Protein AF-A0A7W0MYC1-F1 (afdb_monomer_lite)

Structure (mmCIF, N/CA/C/O backbone):
data_AF-A0A7W0MYC1-F1
#
_entry.id   AF-A0A7W0MYC1-F1
#
loop_
_atom_s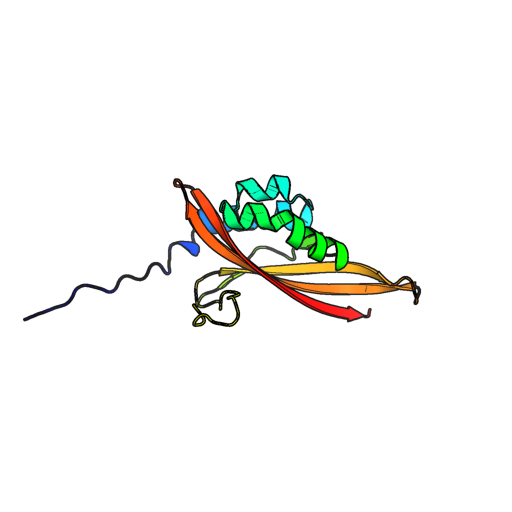ite.group_PDB
_atom_site.id
_atom_site.type_symbol
_atom_site.label_atom_id
_atom_site.label_alt_id
_atom_site.label_comp_id
_atom_site.label_asym_id
_atom_site.label_entity_id
_atom_site.label_seq_id
_atom_site.pdbx_PDB_ins_code
_atom_site.Cartn_x
_atom_site.Cartn_y
_atom_site.Cartn_z
_atom_site.occupancy
_atom_site.B_iso_or_equiv
_atom_site.auth_seq_id
_atom_site.auth_comp_id
_atom_site.auth_asym_id
_atom_site.auth_atom_id
_atom_site.pdbx_PDB_model_num
ATOM 1 N N . MET A 1 1 ? 40.136 -21.463 -21.256 1.00 31.78 1 MET A N 1
ATOM 2 C CA . MET A 1 1 ? 39.926 -20.077 -20.792 1.00 31.78 1 MET A CA 1
ATOM 3 C C . MET A 1 1 ? 38.468 -19.745 -21.027 1.00 31.78 1 MET A C 1
ATOM 5 O O . MET A 1 1 ? 38.098 -19.492 -22.162 1.00 31.78 1 MET A O 1
ATOM 9 N N . SER A 1 2 ? 37.648 -19.828 -19.985 1.00 32.56 2 SER A N 1
ATOM 10 C CA . SER A 1 2 ? 36.233 -19.463 -20.048 1.00 32.56 2 SER A CA 1
ATOM 11 C C . SER A 1 2 ? 35.947 -18.621 -18.819 1.00 32.56 2 SER A C 1
ATOM 13 O O . SER A 1 2 ? 35.925 -19.149 -17.711 1.00 32.56 2 SER A O 1
ATOM 15 N N . VAL A 1 3 ? 35.792 -17.313 -19.005 1.00 35.34 3 VAL A N 1
ATOM 16 C CA . VAL A 1 3 ? 35.201 -16.448 -17.985 1.00 35.34 3 VAL A CA 1
ATOM 17 C C . VAL A 1 3 ? 33.771 -16.216 -18.446 1.00 35.34 3 VAL A C 1
ATOM 19 O O . VAL A 1 3 ? 33.524 -15.472 -19.391 1.00 35.34 3 VAL A O 1
ATOM 22 N N . LEU A 1 4 ? 32.845 -16.954 -17.833 1.00 39.84 4 LEU A N 1
ATOM 23 C CA . LEU A 1 4 ? 31.415 -16.692 -17.919 1.00 39.84 4 LEU A CA 1
ATOM 24 C C . LEU A 1 4 ? 31.171 -15.322 -17.281 1.00 39.84 4 LEU A C 1
ATOM 26 O O . LEU A 1 4 ? 31.237 -15.174 -16.064 1.00 39.84 4 LEU A O 1
ATOM 30 N N . GLY A 1 5 ? 30.945 -14.316 -18.122 1.00 35.53 5 GLY A N 1
ATOM 31 C CA . GLY A 1 5 ? 30.417 -13.026 -17.708 1.00 35.53 5 GLY A CA 1
ATOM 32 C C . GLY A 1 5 ? 28.920 -13.158 -17.469 1.00 35.53 5 GLY A C 1
ATOM 33 O O . GLY A 1 5 ? 28.143 -13.140 -18.417 1.00 35.53 5 GLY A O 1
ATOM 34 N N . ALA A 1 6 ? 28.530 -13.324 -16.211 1.00 41.38 6 ALA A N 1
ATOM 35 C CA . ALA A 1 6 ? 27.155 -13.160 -15.758 1.00 41.38 6 ALA A CA 1
ATOM 36 C C . ALA A 1 6 ? 27.172 -12.919 -14.247 1.00 41.38 6 ALA A C 1
ATOM 38 O O . ALA A 1 6 ? 27.093 -13.872 -13.486 1.00 41.38 6 ALA A O 1
ATOM 39 N N . CYS A 1 7 ? 27.335 -11.659 -13.836 1.00 46.88 7 CYS A N 1
ATOM 40 C CA . CYS A 1 7 ? 27.036 -11.158 -12.491 1.00 46.88 7 CYS A CA 1
ATOM 41 C C . CYS A 1 7 ? 26.991 -9.624 -12.555 1.00 46.88 7 CYS A C 1
ATOM 43 O O . CYS A 1 7 ? 28.031 -8.974 -12.627 1.00 46.88 7 CYS A O 1
ATOM 45 N N . GLY A 1 8 ? 25.790 -9.059 -12.540 1.00 32.03 8 GLY A N 1
ATOM 46 C CA . GLY A 1 8 ? 25.533 -7.634 -12.351 1.00 32.03 8 GLY A CA 1
ATOM 47 C C . GLY A 1 8 ? 24.093 -7.522 -11.885 1.00 32.03 8 GLY A C 1
ATOM 48 O O . GLY A 1 8 ? 23.199 -7.477 -12.718 1.00 32.03 8 GLY A O 1
ATOM 49 N N . GLY A 1 9 ? 23.889 -7.681 -10.577 1.00 38.09 9 GLY A N 1
ATOM 50 C CA . GLY A 1 9 ? 22.572 -7.705 -9.952 1.00 38.09 9 GLY A CA 1
ATOM 51 C C . GLY A 1 9 ? 21.915 -6.332 -9.991 1.00 38.09 9 GLY A C 1
ATOM 52 O O . GLY A 1 9 ? 22.563 -5.324 -9.720 1.00 38.09 9 GLY A O 1
ATOM 53 N N . ASP A 1 10 ? 20.625 -6.335 -10.311 1.00 46.38 10 ASP A N 1
ATOM 54 C CA . ASP A 1 10 ? 19.693 -5.203 -10.344 1.00 46.38 10 ASP A CA 1
ATOM 55 C C . ASP A 1 10 ? 19.371 -4.638 -8.941 1.00 46.38 10 ASP A C 1
ATOM 57 O O . ASP A 1 10 ? 18.281 -4.112 -8.714 1.00 46.38 10 ASP A O 1
ATOM 61 N N . ASP A 1 11 ? 20.300 -4.742 -7.986 1.00 48.31 11 ASP A N 1
ATOM 62 C CA . ASP A 1 11 ? 20.070 -4.347 -6.592 1.00 48.31 11 ASP A CA 1
ATOM 63 C C . ASP A 1 11 ? 19.877 -2.819 -6.465 1.00 48.31 11 ASP A C 1
ATOM 65 O O . ASP A 1 11 ? 19.275 -2.361 -5.505 1.00 48.31 11 ASP A O 1
ATOM 69 N N . ASP A 1 12 ? 20.307 -2.010 -7.444 1.00 52.62 12 ASP A N 1
ATOM 70 C CA . ASP A 1 12 ? 20.211 -0.539 -7.397 1.00 52.62 12 ASP A CA 1
ATOM 71 C C . ASP A 1 12 ? 18.917 0.049 -7.998 1.00 52.62 12 ASP A C 1
ATOM 73 O O . ASP A 1 12 ? 18.598 1.218 -7.758 1.00 52.62 12 ASP A O 1
ATOM 77 N N . GLU A 1 13 ? 18.136 -0.708 -8.778 1.00 58.59 13 GLU A N 1
ATOM 78 C CA . GLU A 1 13 ? 17.014 -0.124 -9.532 1.00 58.59 13 GLU A CA 1
ATOM 79 C C . GLU A 1 13 ? 15.843 0.306 -8.62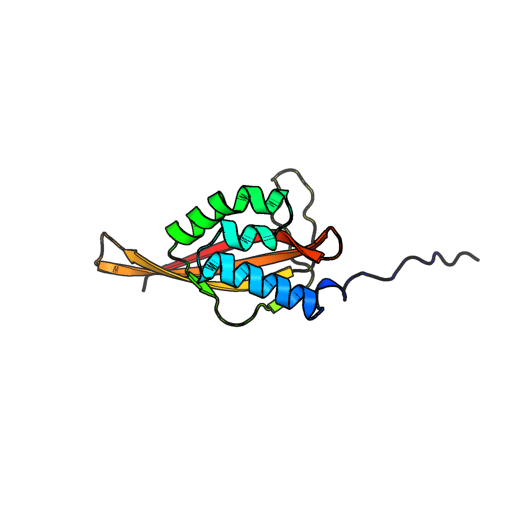5 1.00 58.59 13 GLU A C 1
ATOM 81 O O . GLU A 1 13 ? 15.220 1.355 -8.845 1.00 58.59 13 GLU A O 1
ATOM 86 N N . LEU A 1 14 ? 15.556 -0.466 -7.570 1.00 60.84 14 LEU A N 1
ATOM 87 C CA . LEU A 1 14 ? 14.439 -0.198 -6.657 1.00 60.84 14 LEU A CA 1
ATOM 88 C C . LEU A 1 14 ? 14.760 0.886 -5.611 1.00 60.84 14 LEU A C 1
ATOM 90 O O . LEU A 1 14 ? 13.840 1.499 -5.068 1.00 60.84 14 LEU A O 1
ATOM 94 N N . PHE A 1 15 ? 16.045 1.166 -5.360 1.00 71.00 15 PHE A N 1
ATOM 95 C CA . PHE A 1 15 ? 16.501 2.237 -4.459 1.00 71.00 15 PHE A CA 1
ATOM 96 C C . PHE A 1 15 ? 16.599 3.607 -5.142 1.00 71.00 15 PHE A C 1
ATOM 98 O O . PHE A 1 15 ? 17.043 4.581 -4.530 1.00 71.00 15 PHE A O 1
ATOM 105 N N . THR A 1 16 ? 16.155 3.718 -6.396 1.00 85.31 16 THR A N 1
ATOM 106 C CA . THR A 1 16 ? 16.098 5.009 -7.084 1.00 85.31 16 THR A CA 1
ATOM 107 C C . THR A 1 16 ? 15.055 5.945 -6.448 1.00 85.31 16 THR A C 1
ATOM 109 O O . THR A 1 16 ? 14.003 5.491 -5.964 1.00 85.31 16 THR A O 1
ATOM 112 N N . PRO A 1 17 ? 15.290 7.273 -6.459 1.00 88.88 17 PRO A N 1
ATOM 113 C CA . PRO A 1 17 ? 14.302 8.248 -6.002 1.00 88.88 17 PRO A CA 1
ATOM 114 C C . PRO A 1 17 ? 12.960 8.114 -6.728 1.00 88.88 17 PRO A C 1
ATOM 116 O O . PRO A 1 17 ? 11.905 8.277 -6.121 1.00 88.88 17 PRO A O 1
ATOM 119 N N . GLU A 1 18 ? 12.970 7.778 -8.018 1.00 89.75 18 GLU A N 1
ATOM 120 C CA . GLU A 1 18 ? 11.764 7.609 -8.825 1.00 89.75 18 GLU A CA 1
ATOM 121 C C . GLU A 1 18 ? 10.920 6.415 -8.367 1.00 89.75 18 GLU A C 1
ATOM 123 O O . GLU A 1 18 ? 9.695 6.538 -8.285 1.00 89.75 18 GLU A O 1
ATOM 128 N N . ALA A 1 19 ? 11.551 5.280 -8.046 1.00 90.12 19 ALA A N 1
ATOM 129 C CA . ALA A 1 19 ? 10.853 4.108 -7.517 1.00 90.12 19 ALA A CA 1
A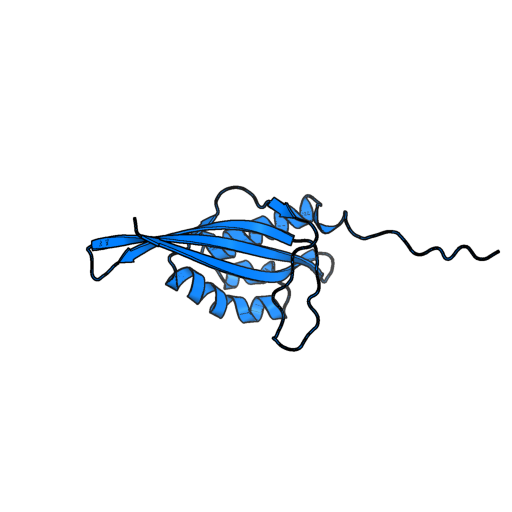TOM 130 C C . ALA A 1 19 ? 10.235 4.411 -6.144 1.00 90.12 19 ALA A C 1
ATOM 132 O O . ALA A 1 19 ? 9.054 4.135 -5.916 1.00 90.12 19 ALA A O 1
ATOM 133 N N . THR A 1 20 ? 11.001 5.062 -5.263 1.00 91.19 20 THR A N 1
ATOM 134 C CA . THR A 1 20 ? 10.533 5.453 -3.924 1.00 91.19 20 THR A CA 1
ATOM 135 C C . THR A 1 20 ? 9.368 6.440 -4.000 1.00 91.19 20 THR A C 1
ATOM 137 O O . THR A 1 20 ? 8.344 6.239 -3.350 1.00 91.19 20 THR A O 1
ATOM 140 N N . ASN A 1 21 ? 9.452 7.446 -4.874 1.00 92.62 21 ASN A N 1
ATOM 141 C CA . ASN A 1 21 ? 8.373 8.413 -5.087 1.00 92.62 21 ASN A CA 1
ATOM 142 C C . ASN A 1 21 ? 7.095 7.753 -5.627 1.00 92.62 21 ASN A C 1
ATOM 144 O O . ASN A 1 21 ? 5.991 8.121 -5.222 1.00 92.62 21 ASN A O 1
ATOM 148 N N . ALA A 1 22 ? 7.220 6.777 -6.533 1.00 93.94 22 ALA A N 1
ATOM 149 C CA . ALA A 1 22 ? 6.072 6.030 -7.046 1.00 93.94 22 ALA A CA 1
ATOM 150 C C . ALA A 1 22 ? 5.397 5.198 -5.942 1.00 93.94 22 ALA A C 1
ATOM 152 O O . ALA A 1 22 ? 4.166 5.173 -5.857 1.00 93.94 22 ALA A O 1
ATOM 153 N N . ALA A 1 23 ? 6.192 4.563 -5.077 1.00 95.44 23 ALA A N 1
ATOM 154 C CA . ALA A 1 23 ? 5.694 3.817 -3.928 1.00 95.44 23 ALA A CA 1
ATOM 155 C C . ALA A 1 23 ? 5.002 4.719 -2.901 1.00 95.44 23 ALA A C 1
ATOM 157 O O . ALA A 1 23 ? 3.869 4.438 -2.509 1.00 95.44 23 ALA A O 1
ATOM 158 N N . ASP A 1 24 ? 5.626 5.834 -2.527 1.00 95.56 24 ASP A N 1
ATOM 159 C CA . ASP A 1 24 ? 5.064 6.784 -1.566 1.00 95.56 24 ASP A CA 1
ATOM 160 C C . ASP A 1 24 ? 3.751 7.384 -2.080 1.00 95.56 24 ASP A C 1
ATOM 162 O O . ASP A 1 24 ? 2.775 7.484 -1.332 1.00 95.56 24 ASP A O 1
ATOM 166 N N . ALA A 1 25 ? 3.685 7.722 -3.373 1.00 95.94 25 ALA A N 1
ATOM 167 C CA . ALA A 1 25 ? 2.463 8.211 -4.001 1.00 95.94 25 ALA A CA 1
ATOM 168 C C . ALA A 1 25 ? 1.350 7.152 -3.990 1.00 95.94 25 ALA A C 1
ATOM 170 O O . ALA A 1 25 ? 0.211 7.464 -3.637 1.00 95.94 25 ALA A O 1
ATOM 171 N N . PHE A 1 26 ? 1.675 5.895 -4.313 1.00 97.12 26 PHE A N 1
ATOM 172 C CA . PHE A 1 26 ? 0.728 4.787 -4.207 1.00 97.12 26 PHE A CA 1
ATOM 173 C C . PHE A 1 26 ? 0.203 4.627 -2.779 1.00 97.12 26 PHE A C 1
ATOM 175 O O . PHE A 1 26 ? -1.009 4.628 -2.578 1.00 97.12 26 PHE A O 1
ATOM 182 N N . VAL A 1 27 ? 1.091 4.510 -1.788 1.00 96.94 27 VAL A N 1
ATOM 183 C CA . VAL A 1 27 ? 0.713 4.248 -0.391 1.00 96.94 27 VAL A CA 1
ATOM 184 C C . VAL A 1 27 ? -0.096 5.402 0.185 1.00 96.94 27 VAL A C 1
ATOM 186 O O . VAL A 1 27 ? -1.104 5.168 0.851 1.00 96.94 27 VAL A O 1
ATOM 189 N N . ARG A 1 28 ? 0.280 6.650 -0.110 1.00 95.88 28 ARG A N 1
ATOM 190 C CA . ARG A 1 28 ? -0.484 7.824 0.316 1.00 95.88 28 ARG A CA 1
ATOM 191 C C . ARG A 1 28 ? -1.899 7.814 -0.261 1.00 95.88 28 ARG A C 1
ATOM 193 O O . ARG A 1 28 ? -2.854 7.950 0.503 1.00 95.88 28 ARG A O 1
ATOM 200 N N . THR A 1 29 ? -2.052 7.605 -1.568 1.00 96.75 29 THR A N 1
ATOM 201 C CA . THR A 1 29 ? -3.379 7.574 -2.200 1.00 96.75 29 THR A CA 1
ATOM 202 C C . THR A 1 29 ? -4.204 6.365 -1.751 1.00 96.75 29 THR A C 1
ATOM 204 O O . THR A 1 29 ? -5.399 6.483 -1.484 1.00 96.75 29 THR A O 1
ATOM 207 N N . PHE A 1 30 ? -3.577 5.198 -1.607 1.00 96.94 30 PHE A N 1
ATOM 208 C CA . PHE A 1 30 ? -4.269 3.966 -1.241 1.00 96.94 30 PHE A CA 1
ATOM 209 C C . PHE A 1 30 ? -4.699 3.932 0.230 1.00 96.94 30 PHE A C 1
ATOM 211 O O . PHE A 1 30 ? -5.813 3.513 0.532 1.00 96.94 30 PHE A O 1
ATOM 218 N N . VAL A 1 31 ? -3.824 4.369 1.141 1.00 95.06 31 VAL A N 1
ATOM 219 C CA . VAL A 1 31 ? -4.027 4.249 2.591 1.00 95.06 31 VAL A CA 1
ATOM 220 C C . VAL A 1 31 ? -4.549 5.546 3.201 1.00 95.06 31 VAL A C 1
ATOM 222 O O . VAL A 1 31 ? -5.571 5.529 3.880 1.00 95.06 31 VAL A O 1
ATOM 225 N N . ALA A 1 32 ? -3.851 6.665 2.989 1.00 91.06 32 ALA A N 1
ATOM 226 C CA . ALA A 1 32 ? -4.164 7.916 3.681 1.00 91.06 32 ALA A CA 1
ATOM 227 C C . ALA A 1 32 ? -5.380 8.627 3.080 1.00 91.06 32 ALA A C 1
ATOM 229 O O . ALA A 1 32 ? -6.251 9.100 3.807 1.00 91.06 32 ALA A O 1
ATOM 230 N N . GLU A 1 33 ? -5.464 8.665 1.751 1.00 95.12 33 GLU A N 1
ATOM 231 C CA . GLU A 1 33 ? -6.626 9.213 1.039 1.00 95.12 33 GLU A CA 1
ATOM 232 C C . GLU A 1 33 ? -7.774 8.196 0.946 1.00 95.12 33 GLU A C 1
ATOM 234 O O . GLU A 1 33 ? -8.915 8.577 0.694 1.00 95.12 33 GLU A O 1
ATOM 239 N N . GLY A 1 34 ? -7.488 6.907 1.166 1.00 93.81 34 GLY A N 1
ATOM 240 C CA . GLY A 1 34 ? -8.476 5.833 1.098 1.00 93.81 34 GLY A CA 1
ATOM 241 C C . GLY A 1 34 ? -9.063 5.640 -0.305 1.00 93.81 34 GLY A C 1
ATOM 242 O O . GLY A 1 34 ? -10.260 5.383 -0.453 1.00 93.81 34 GLY A O 1
ATOM 243 N N . SER A 1 35 ? -8.245 5.819 -1.347 1.00 95.69 35 SER A N 1
ATOM 244 C CA . SER A 1 35 ? -8.680 5.775 -2.744 1.00 95.69 35 SER A CA 1
ATOM 245 C C . SER A 1 35 ? -8.040 4.611 -3.498 1.00 95.69 35 SER A C 1
ATOM 247 O O . SER A 1 35 ? -6.958 4.725 -4.076 1.00 95.69 35 SER A O 1
ATOM 249 N N . ALA A 1 36 ? -8.741 3.474 -3.538 1.00 95.38 36 ALA A N 1
ATOM 250 C CA . ALA A 1 36 ? -8.334 2.318 -4.343 1.00 95.38 36 ALA A CA 1
ATOM 251 C C . ALA A 1 36 ? -8.299 2.636 -5.849 1.00 95.38 36 ALA A C 1
ATOM 253 O O . ALA A 1 36 ? -7.380 2.216 -6.549 1.00 95.38 36 ALA A O 1
ATOM 254 N N . GLU A 1 37 ? -9.272 3.410 -6.335 1.00 95.75 37 GLU A N 1
ATOM 255 C CA . GLU A 1 37 ? -9.347 3.837 -7.735 1.00 95.75 37 GLU A CA 1
ATOM 256 C C . GLU A 1 37 ? -8.189 4.776 -8.096 1.00 95.75 37 GLU A C 1
ATOM 258 O O . GLU A 1 37 ? -7.485 4.546 -9.079 1.00 95.75 37 GLU A O 1
ATOM 263 N N . GLY A 1 38 ? -7.926 5.787 -7.260 1.00 95.94 38 GLY A N 1
ATOM 264 C CA . GLY A 1 38 ? -6.809 6.708 -7.466 1.00 95.94 38 GLY A CA 1
ATOM 265 C C . GLY A 1 38 ? -5.454 6.003 -7.407 1.00 95.94 38 GLY A C 1
ATOM 266 O O . GLY A 1 38 ? -4.549 6.335 -8.174 1.00 95.94 38 GLY A O 1
ATOM 267 N N . ALA A 1 39 ? -5.319 4.995 -6.543 1.00 96.94 39 ALA A N 1
ATOM 268 C CA . ALA A 1 39 ? -4.099 4.212 -6.397 1.00 96.94 39 ALA A CA 1
ATOM 269 C C . ALA A 1 39 ? -3.824 3.288 -7.597 1.00 96.94 39 ALA A C 1
ATOM 271 O O . ALA A 1 39 ? -2.663 2.981 -7.877 1.00 96.94 39 ALA A O 1
ATOM 272 N N . ALA A 1 40 ? -4.856 2.887 -8.353 1.00 95.81 40 ALA A N 1
ATOM 273 C CA . ALA A 1 40 ? -4.723 1.957 -9.476 1.00 95.81 40 ALA A CA 1
ATOM 274 C C . ALA A 1 40 ? -3.761 2.457 -10.565 1.00 95.81 40 ALA A C 1
ATOM 276 O O . ALA A 1 40 ? -3.083 1.653 -11.201 1.00 95.81 40 ALA A O 1
ATOM 277 N N . ARG A 1 41 ? -3.617 3.778 -10.740 1.00 95.12 41 ARG A N 1
ATOM 278 C CA . ARG A 1 41 ? -2.665 4.356 -11.706 1.00 95.12 41 ARG A CA 1
ATOM 279 C C . ARG A 1 41 ? -1.199 4.090 -11.362 1.00 95.12 41 ARG A C 1
ATOM 281 O O . ARG A 1 41 ? -0.352 4.228 -12.239 1.00 95.12 41 ARG A O 1
ATOM 288 N N . TYR A 1 42 ? -0.884 3.744 -10.118 1.00 95.75 42 TYR A N 1
ATOM 289 C CA . TYR A 1 42 ? 0.472 3.411 -9.675 1.00 95.75 42 TYR A CA 1
ATOM 290 C C . TYR A 1 42 ? 0.708 1.904 -9.593 1.00 95.75 42 TYR A C 1
ATOM 292 O O . TYR A 1 42 ? 1.830 1.475 -9.355 1.00 95.75 42 TYR A O 1
ATOM 300 N N . ALA A 1 43 ? -0.330 1.097 -9.792 1.00 94.81 43 ALA A N 1
ATOM 301 C CA . ALA A 1 43 ? -0.254 -0.348 -9.710 1.00 94.81 43 ALA A CA 1
ATOM 302 C C . ALA A 1 43 ? -0.146 -0.971 -11.106 1.00 94.81 43 ALA A C 1
ATOM 304 O O . ALA A 1 43 ? -0.668 -0.435 -12.087 1.00 94.81 43 ALA A O 1
ATOM 305 N N . ALA A 1 44 ? 0.516 -2.122 -11.181 1.00 94.19 44 ALA A N 1
ATOM 306 C CA . ALA A 1 44 ? 0.425 -3.006 -12.330 1.00 94.19 44 ALA A CA 1
ATOM 307 C C . ALA A 1 44 ? -1.028 -3.466 -12.504 1.00 94.19 44 ALA A C 1
ATOM 309 O O . ALA A 1 44 ? -1.800 -3.518 -11.537 1.00 94.19 44 ALA A O 1
ATOM 310 N N . ARG A 1 45 ? -1.412 -3.822 -13.733 1.00 90.19 45 ARG A N 1
ATOM 311 C CA . ARG A 1 45 ? -2.817 -4.102 -14.080 1.00 90.19 45 ARG A CA 1
ATOM 312 C C . ARG A 1 45 ? -3.488 -5.119 -13.151 1.00 90.19 45 ARG A C 1
ATOM 314 O O . ARG A 1 45 ? -4.633 -4.909 -12.751 1.00 90.19 45 ARG A O 1
ATOM 321 N N . ASP A 1 46 ? -2.793 -6.200 -12.812 1.00 88.44 46 ASP A N 1
ATOM 322 C CA . ASP A 1 46 ? -3.352 -7.279 -11.991 1.00 88.44 46 ASP A CA 1
ATOM 323 C C . ASP A 1 46 ? -3.486 -6.877 -10.519 1.00 88.44 46 ASP A C 1
ATOM 325 O O . ASP A 1 46 ? -4.519 -7.138 -9.899 1.00 88.44 46 ASP A O 1
ATOM 329 N N . VAL A 1 47 ? -2.509 -6.138 -9.988 1.00 91.81 47 VAL A N 1
ATOM 330 C CA . VAL A 1 47 ? -2.585 -5.550 -8.644 1.00 91.81 47 VAL A CA 1
ATOM 331 C C . VAL A 1 47 ? -3.752 -4.570 -8.564 1.00 91.81 47 VAL A C 1
ATOM 333 O O . VAL A 1 47 ? -4.569 -4.672 -7.648 1.00 91.81 47 VAL A O 1
ATOM 336 N N . GLY A 1 48 ? -3.886 -3.687 -9.561 1.00 92.31 48 GLY A N 1
ATOM 337 C CA . GLY A 1 48 ? -4.947 -2.682 -9.656 1.00 92.31 48 GLY A CA 1
ATOM 338 C C . GLY A 1 48 ? -6.354 -3.269 -9.516 1.00 92.31 48 GLY A C 1
ATOM 339 O O . GLY A 1 48 ? -7.188 -2.708 -8.808 1.00 92.31 48 GLY A O 1
ATOM 340 N N . ARG A 1 49 ? -6.605 -4.446 -10.107 1.00 92.19 49 ARG A N 1
ATOM 341 C CA . ARG A 1 49 ? -7.898 -5.153 -10.005 1.00 92.19 49 ARG A CA 1
ATOM 342 C C . ARG A 1 49 ? -8.225 -5.631 -8.591 1.00 92.19 49 ARG A C 1
ATOM 344 O O . ARG A 1 49 ? -9.396 -5.776 -8.257 1.00 92.19 49 ARG A O 1
ATOM 351 N N . SER A 1 50 ? -7.211 -5.883 -7.767 1.00 90.06 50 SER A N 1
ATOM 352 C CA . SER A 1 50 ? -7.381 -6.388 -6.400 1.00 90.06 50 SER A CA 1
ATOM 353 C C . SER A 1 50 ? -7.488 -5.284 -5.339 1.00 90.06 50 SER A C 1
ATOM 355 O O . SER A 1 50 ? -7.890 -5.562 -4.207 1.00 90.06 50 SER A O 1
ATOM 357 N N . LEU A 1 51 ? -7.177 -4.027 -5.686 1.00 93.88 51 LEU A N 1
ATOM 358 C CA . LEU A 1 51 ? -7.060 -2.929 -4.718 1.00 93.88 51 LEU A CA 1
ATOM 359 C C . LEU A 1 51 ? -8.342 -2.679 -3.924 1.00 93.88 51 LEU A C 1
ATOM 361 O O . LEU A 1 51 ? -8.264 -2.410 -2.730 1.00 93.88 51 LEU A O 1
ATOM 365 N N . ALA A 1 52 ? -9.518 -2.813 -4.541 1.00 93.75 52 ALA A N 1
ATOM 366 C CA . ALA A 1 52 ? -10.790 -2.618 -3.845 1.00 93.75 52 ALA A CA 1
ATOM 367 C C . ALA A 1 52 ? -10.987 -3.618 -2.689 1.00 93.75 52 ALA A C 1
ATOM 369 O O . ALA A 1 52 ? -11.445 -3.239 -1.610 1.00 93.75 52 ALA A O 1
ATOM 370 N N . VAL A 1 53 ? -10.590 -4.881 -2.889 1.00 91.56 53 VAL A N 1
ATOM 371 C CA . VAL A 1 53 ? -10.673 -5.932 -1.862 1.00 91.56 53 VAL A CA 1
ATOM 372 C C . VAL A 1 53 ? -9.702 -5.634 -0.723 1.00 91.56 53 VAL A C 1
ATOM 374 O O . VAL A 1 53 ? -10.081 -5.667 0.446 1.00 91.56 53 VAL A O 1
ATOM 377 N N . TRP A 1 54 ? -8.463 -5.272 -1.053 1.00 91.25 54 TRP A N 1
ATOM 378 C CA . TRP A 1 54 ? -7.457 -4.923 -0.053 1.00 91.25 54 TRP A CA 1
ATOM 379 C C . TRP A 1 54 ? -7.807 -3.665 0.740 1.00 91.25 54 TRP A C 1
ATOM 381 O O . TRP A 1 54 ? -7.619 -3.620 1.955 1.00 91.25 54 TRP A O 1
ATOM 391 N N . HIS A 1 55 ? -8.394 -2.671 0.078 1.00 94.12 55 HIS A N 1
ATOM 392 C CA . HIS A 1 55 ? -8.857 -1.451 0.724 1.00 94.12 55 HIS A CA 1
ATOM 393 C C . HIS A 1 55 ? -9.956 -1.732 1.759 1.00 94.12 55 HIS A C 1
ATOM 395 O O . HIS A 1 55 ? -9.975 -1.120 2.827 1.00 94.12 55 HIS A O 1
ATOM 401 N N . ALA A 1 56 ? -10.826 -2.718 1.510 1.00 93.00 56 ALA A N 1
ATOM 402 C CA . ALA A 1 56 ? -11.823 -3.142 2.490 1.00 93.00 56 ALA A CA 1
ATOM 403 C C . ALA A 1 56 ? -11.186 -3.686 3.785 1.00 93.00 56 ALA A C 1
ATOM 405 O O . ALA A 1 56 ? -11.723 -3.441 4.868 1.00 93.00 56 ALA A O 1
ATOM 406 N N . TYR A 1 57 ? -10.028 -4.359 3.710 1.00 91.44 57 TYR A N 1
ATOM 407 C CA . TYR A 1 57 ? -9.281 -4.777 4.903 1.00 91.44 57 TYR A CA 1
ATOM 408 C C . TYR A 1 57 ? -8.717 -3.578 5.675 1.00 91.44 57 TYR A C 1
ATOM 410 O O . TYR A 1 57 ? -8.881 -3.521 6.893 1.00 91.44 57 TYR A O 1
ATOM 418 N N . LEU A 1 58 ? -8.154 -2.578 4.986 1.00 92.62 58 LEU A N 1
ATOM 419 C CA . LEU A 1 58 ? -7.676 -1.346 5.630 1.00 92.62 58 LEU A CA 1
ATOM 420 C C . LEU A 1 58 ? -8.811 -0.608 6.356 1.00 92.62 58 LEU A C 1
ATOM 422 O O . LEU A 1 58 ? -8.661 -0.239 7.522 1.00 92.62 58 LEU A O 1
ATOM 426 N N . ILE A 1 59 ? -9.979 -0.471 5.714 1.00 92.38 59 ILE A N 1
ATOM 427 C CA . ILE A 1 59 ? -11.179 0.119 6.330 1.00 92.38 59 ILE A CA 1
ATOM 428 C C . ILE A 1 59 ? -11.621 -0.697 7.548 1.00 92.38 59 ILE A C 1
ATOM 430 O O . ILE A 1 59 ? -11.891 -0.125 8.610 1.00 92.38 59 ILE A O 1
ATOM 434 N N . ARG A 1 60 ? -11.702 -2.029 7.413 1.00 90.62 60 ARG A N 1
ATOM 435 C CA . ARG A 1 60 ? -12.096 -2.936 8.500 1.00 90.62 60 ARG A CA 1
ATOM 436 C C . ARG A 1 60 ? -11.206 -2.736 9.724 1.00 90.62 60 ARG A C 1
ATOM 438 O O . ARG A 1 60 ? -11.741 -2.685 10.837 1.00 90.62 60 ARG A O 1
ATOM 445 N N . ASP A 1 61 ? -9.906 -2.582 9.504 1.00 89.94 61 ASP A N 1
ATOM 446 C CA . ASP A 1 61 ? -8.881 -2.486 10.543 1.00 89.94 61 ASP A CA 1
ATOM 447 C C . ASP A 1 61 ? -8.633 -1.033 11.002 1.00 89.94 61 ASP A C 1
ATOM 449 O O . ASP A 1 61 ? -7.814 -0.783 11.888 1.00 89.94 61 ASP A O 1
ATOM 453 N N . GLY A 1 62 ? -9.380 -0.071 10.443 1.00 91.19 62 GLY A N 1
ATOM 454 C CA . GLY A 1 62 ? -9.322 1.351 10.788 1.00 91.19 62 GLY A CA 1
ATOM 455 C C . GLY A 1 62 ? -8.042 2.053 10.334 1.00 91.19 62 GLY A C 1
ATOM 456 O O . GLY A 1 62 ? -7.748 3.138 10.831 1.00 91.19 62 GLY A O 1
ATOM 457 N N . VAL A 1 63 ? -7.272 1.443 9.431 1.00 94.25 63 VAL A N 1
ATOM 458 C CA . VAL A 1 63 ? -5.964 1.930 8.981 1.00 94.25 63 VAL A CA 1
ATOM 459 C C . VAL A 1 63 ? -6.133 3.075 7.993 1.00 94.25 63 VAL A C 1
ATOM 461 O O . VAL A 1 63 ? -6.722 2.897 6.931 1.00 94.25 63 VAL A O 1
ATOM 464 N N . ARG A 1 64 ? -5.611 4.250 8.359 1.00 91.88 64 ARG A N 1
ATOM 465 C CA . ARG A 1 64 ? -5.657 5.479 7.540 1.00 91.88 64 ARG A CA 1
ATOM 466 C C . ARG A 1 64 ? -4.386 6.319 7.630 1.00 91.88 64 ARG A C 1
ATOM 468 O O . ARG A 1 64 ? -4.291 7.360 6.993 1.00 91.88 64 ARG A O 1
ATOM 475 N N . THR A 1 65 ? -3.418 5.897 8.435 1.00 94.38 65 THR A N 1
ATOM 476 C CA . THR A 1 65 ? -2.202 6.668 8.685 1.00 94.38 65 THR A CA 1
ATOM 477 C C . THR A 1 65 ? -0.992 5.877 8.225 1.00 94.38 65 THR A C 1
ATOM 479 O O . THR A 1 65 ? -0.885 4.682 8.499 1.00 94.38 65 THR A O 1
ATOM 482 N N . VAL A 1 66 ? -0.073 6.567 7.557 1.00 95.12 66 VAL A N 1
ATOM 483 C CA . VAL A 1 66 ? 1.255 6.072 7.182 1.00 95.12 66 VAL A CA 1
ATOM 484 C C . VAL A 1 66 ? 2.259 6.784 8.087 1.00 95.12 66 VAL A C 1
ATOM 486 O O . VAL A 1 66 ? 2.275 8.013 8.141 1.00 95.12 66 VAL A O 1
ATOM 489 N N . GLU A 1 67 ? 3.055 6.036 8.843 1.00 92.12 67 GLU A N 1
ATOM 490 C CA . GLU A 1 67 ? 4.064 6.596 9.742 1.00 92.12 67 GLU A CA 1
ATOM 491 C C . GLU A 1 67 ? 5.388 6.791 9.003 1.00 92.12 67 GLU A C 1
ATOM 493 O O . GLU A 1 67 ? 6.155 5.847 8.811 1.00 92.12 67 GLU A O 1
ATOM 498 N N . GLY A 1 68 ? 5.663 8.043 8.633 1.00 87.75 68 GLY A N 1
ATOM 499 C CA . GLY A 1 68 ? 6.912 8.431 7.981 1.00 87.75 68 GLY A CA 1
ATOM 500 C C . GLY A 1 68 ? 7.037 7.949 6.528 1.00 87.75 68 GLY A C 1
ATOM 501 O O . GLY A 1 68 ? 6.073 7.435 5.953 1.00 87.75 68 GLY A O 1
ATOM 502 N N . PRO A 1 69 ? 8.214 8.160 5.913 1.00 87.88 69 PRO A N 1
ATOM 503 C CA . PRO A 1 69 ? 8.498 7.678 4.567 1.00 87.88 69 PRO A CA 1
ATOM 504 C C . PRO A 1 69 ? 8.707 6.160 4.544 1.00 87.88 69 PRO A C 1
ATOM 506 O O . PRO A 1 69 ? 9.033 5.534 5.560 1.00 87.88 69 PRO A O 1
ATOM 509 N N . GLY A 1 70 ? 8.569 5.572 3.356 1.00 89.50 70 GLY A N 1
ATOM 510 C CA . GLY A 1 70 ? 8.916 4.177 3.131 1.00 89.50 70 GLY A CA 1
ATOM 511 C C . GLY A 1 70 ? 10.396 3.902 3.407 1.00 89.50 70 GLY A C 1
ATOM 512 O O . GLY A 1 70 ? 11.273 4.708 3.111 1.00 89.50 70 GLY A O 1
ATOM 513 N N . SER A 1 71 ? 10.687 2.741 3.988 1.00 91.44 71 SER A N 1
ATOM 514 C CA . SER A 1 71 ? 12.051 2.258 4.201 1.00 91.44 71 SER A CA 1
ATOM 515 C C . SER A 1 71 ? 12.358 1.144 3.221 1.00 91.44 71 SER A C 1
ATOM 517 O O . SER A 1 71 ? 11.756 0.071 3.292 1.00 91.44 71 SER A O 1
ATOM 519 N N . ALA A 1 72 ? 13.317 1.374 2.337 1.00 90.06 72 ALA A N 1
ATOM 520 C CA . ALA A 1 72 ? 13.732 0.365 1.385 1.00 90.06 72 ALA A CA 1
ATOM 521 C C . ALA A 1 72 ? 14.480 -0.789 2.087 1.00 90.06 72 ALA A C 1
ATOM 523 O O . ALA A 1 72 ? 15.204 -0.593 3.078 1.00 90.06 72 ALA A O 1
ATOM 524 N N . ARG A 1 73 ? 14.228 -2.017 1.634 1.00 89.56 73 ARG A N 1
ATOM 525 C CA . ARG A 1 73 ? 14.719 -3.258 2.238 1.00 89.56 73 ARG A CA 1
ATOM 526 C C . ARG A 1 73 ? 15.045 -4.277 1.155 1.00 89.56 73 ARG A C 1
ATOM 528 O O . ARG A 1 73 ? 14.219 -4.529 0.282 1.00 89.56 73 ARG A O 1
ATOM 535 N N . GLY A 1 74 ? 16.221 -4.882 1.281 1.00 86.00 74 GLY A N 1
ATOM 536 C CA . GLY A 1 74 ? 16.615 -6.020 0.463 1.00 86.00 74 GLY A CA 1
ATOM 537 C C . GLY A 1 74 ? 15.952 -7.322 0.911 1.00 86.00 74 GLY A C 1
ATOM 538 O O . GLY A 1 74 ? 15.540 -7.448 2.071 1.00 86.00 74 GLY A O 1
ATOM 539 N N . SER A 1 75 ? 15.868 -8.289 -0.003 1.00 82.81 75 SER A N 1
ATOM 540 C CA . SER A 1 75 ? 15.496 -9.688 0.288 1.00 82.81 75 SER A CA 1
ATOM 541 C C . SER A 1 75 ? 14.144 -9.865 1.002 1.00 82.81 75 SER A C 1
ATOM 543 O O . SER A 1 75 ? 13.965 -10.741 1.853 1.00 82.81 75 SER A O 1
ATOM 545 N N . CYS A 1 76 ? 13.144 -9.042 0.678 1.00 85.69 76 CYS A N 1
ATOM 546 C CA . CYS A 1 76 ? 11.809 -9.216 1.236 1.00 85.69 76 CYS A CA 1
ATOM 547 C C . CYS A 1 76 ? 11.134 -10.455 0.634 1.00 85.69 76 CYS A C 1
ATOM 549 O O . CYS A 1 76 ? 10.986 -10.574 -0.581 1.00 85.69 76 CYS A O 1
ATOM 551 N N . VAL A 1 77 ? 10.629 -11.349 1.485 1.00 84.50 77 VAL A N 1
ATOM 552 C CA . VAL A 1 77 ? 9.825 -12.494 1.028 1.00 84.50 77 VAL A CA 1
ATOM 553 C C . VAL A 1 77 ? 8.472 -12.000 0.517 1.00 84.50 77 VAL A C 1
ATOM 555 O O . VAL A 1 77 ? 7.695 -11.432 1.299 1.00 84.50 77 VAL A O 1
ATOM 558 N N . LYS A 1 78 ? 8.194 -12.234 -0.769 1.00 80.50 78 LYS A N 1
ATOM 559 C CA . LYS A 1 78 ? 6.918 -11.900 -1.418 1.00 80.50 78 LYS A CA 1
ATOM 560 C C . LYS A 1 78 ? 5.768 -12.806 -0.938 1.00 80.50 78 LYS A C 1
ATOM 562 O O . LYS A 1 78 ? 6.006 -13.979 -0.625 1.00 80.50 78 LYS A O 1
ATOM 567 N N . PRO A 1 79 ? 4.530 -12.289 -0.839 1.00 71.00 79 PRO A N 1
ATOM 568 C CA . PRO A 1 79 ? 3.356 -13.062 -0.432 1.00 71.00 79 PRO A CA 1
ATOM 569 C C . PRO A 1 79 ? 2.895 -14.030 -1.545 1.00 71.00 79 PRO A C 1
ATOM 571 O O . PRO A 1 79 ? 2.083 -13.691 -2.396 1.00 71.00 79 PRO A O 1
ATOM 574 N N . PHE A 1 80 ? 3.381 -15.275 -1.534 1.00 67.50 80 PHE A N 1
ATOM 575 C CA . PHE A 1 80 ? 3.035 -16.270 -2.563 1.00 67.50 80 PHE A CA 1
ATOM 576 C C . PHE A 1 80 ? 1.762 -17.088 -2.271 1.00 67.50 80 PHE A C 1
ATOM 578 O O . PHE A 1 80 ? 1.450 -17.359 -1.107 1.00 67.50 80 PHE A O 1
ATOM 585 N N . PRO A 1 81 ? 1.079 -17.606 -3.317 1.00 55.12 81 PRO A N 1
ATOM 586 C CA . PRO A 1 81 ? 0.183 -18.750 -3.179 1.00 55.12 81 PRO A CA 1
ATOM 587 C C . PRO A 1 81 ? 0.930 -19.972 -2.616 1.00 55.12 81 PRO A C 1
ATOM 589 O O . PRO A 1 81 ? 2.089 -20.222 -2.942 1.00 55.12 81 PRO A O 1
ATOM 592 N N . VAL A 1 82 ? 0.226 -20.756 -1.796 1.00 50.50 82 VAL A N 1
ATOM 593 C CA . VAL A 1 82 ? 0.736 -21.816 -0.895 1.00 50.50 82 VAL A CA 1
ATOM 594 C C . VAL A 1 82 ? 1.635 -22.882 -1.560 1.00 50.50 82 VAL A C 1
ATOM 596 O O . VAL A 1 82 ? 2.385 -23.556 -0.861 1.00 50.50 82 VAL A O 1
ATOM 599 N N . PHE A 1 83 ? 1.617 -23.024 -2.889 1.00 47.44 83 PHE A N 1
ATOM 600 C CA . PHE A 1 83 ? 2.293 -24.107 -3.622 1.00 47.44 83 PHE A CA 1
ATOM 601 C C . PHE A 1 83 ? 3.484 -23.672 -4.498 1.00 47.44 83 PHE A C 1
ATOM 603 O O . PHE A 1 83 ? 3.974 -24.473 -5.291 1.00 47.44 83 PHE A O 1
ATOM 610 N N . ALA A 1 84 ? 3.965 -22.432 -4.379 1.00 53.88 84 ALA A N 1
ATOM 611 C CA . ALA A 1 84 ? 5.125 -21.941 -5.129 1.00 53.88 84 ALA A CA 1
ATOM 612 C C . ALA A 1 84 ? 6.358 -21.735 -4.222 1.00 53.88 84 ALA A C 1
ATOM 614 O O . ALA A 1 84 ? 6.204 -21.420 -3.038 1.00 53.88 84 ALA A O 1
ATOM 615 N N . PRO A 1 85 ? 7.592 -21.882 -4.749 1.00 57.94 85 PRO A N 1
ATOM 616 C CA . PRO A 1 85 ? 8.799 -21.565 -3.991 1.00 57.94 85 PRO A CA 1
ATOM 617 C C . PRO A 1 85 ? 8.814 -20.082 -3.596 1.00 57.94 85 PRO A C 1
ATOM 619 O O . PRO A 1 85 ? 8.505 -19.211 -4.413 1.00 57.94 85 PRO A O 1
ATOM 622 N N . ARG A 1 86 ? 9.196 -19.801 -2.342 1.00 64.88 86 ARG A N 1
ATOM 623 C CA . ARG A 1 86 ? 9.352 -18.434 -1.824 1.00 64.88 86 ARG A CA 1
ATOM 624 C C . ARG A 1 86 ? 10.393 -17.700 -2.666 1.00 64.88 86 ARG A C 1
ATOM 626 O O . ARG A 1 86 ? 11.548 -18.109 -2.692 1.00 64.88 86 ARG A O 1
ATOM 633 N N . ARG A 1 87 ? 9.985 -16.626 -3.340 1.00 73.19 87 ARG A N 1
ATOM 634 C CA . ARG A 1 87 ? 10.913 -15.695 -3.993 1.00 73.19 87 ARG A CA 1
ATOM 635 C C . ARG A 1 87 ? 11.140 -14.487 -3.099 1.00 73.19 87 ARG A C 1
ATOM 637 O O . ARG A 1 87 ? 10.192 -13.892 -2.578 1.00 73.19 87 ARG A O 1
ATOM 644 N N . GLU A 1 88 ? 12.404 -14.150 -2.937 1.00 79.81 88 GLU A N 1
ATOM 645 C CA . GLU A 1 88 ? 12.829 -12.898 -2.335 1.00 79.81 88 GLU A CA 1
ATOM 646 C C . GLU A 1 88 ? 12.889 -11.817 -3.416 1.00 79.81 88 GLU A C 1
ATOM 648 O O . GLU A 1 88 ? 13.064 -12.110 -4.601 1.00 79.81 88 GLU A O 1
ATOM 653 N N . GLY A 1 89 ? 12.684 -10.571 -3.013 1.00 81.50 89 GLY A N 1
ATOM 654 C CA . GLY A 1 89 ? 12.886 -9.409 -3.863 1.00 81.50 89 GLY A CA 1
ATOM 655 C C . GLY A 1 89 ? 12.853 -8.134 -3.041 1.00 81.50 89 GLY A C 1
ATOM 656 O O . GLY A 1 89 ? 12.257 -8.107 -1.959 1.00 81.50 89 GLY A O 1
ATOM 657 N N . ASP A 1 90 ? 13.477 -7.087 -3.556 1.00 87.94 90 ASP A N 1
ATOM 658 C CA . ASP A 1 90 ? 13.576 -5.817 -2.848 1.00 87.94 90 ASP A CA 1
ATOM 659 C C . ASP A 1 90 ? 12.216 -5.141 -2.740 1.00 87.94 90 ASP A C 1
ATOM 661 O O . ASP A 1 90 ? 11.375 -5.213 -3.642 1.00 87.94 90 ASP A O 1
ATOM 665 N N . CYS A 1 91 ? 11.975 -4.512 -1.595 1.00 91.69 91 CYS A N 1
ATOM 666 C CA . CYS A 1 91 ? 10.694 -3.903 -1.292 1.00 91.69 91 CYS A CA 1
ATOM 667 C C . CYS A 1 91 ? 10.846 -2.597 -0.521 1.00 91.69 91 CYS A C 1
ATOM 669 O O . CYS A 1 91 ? 11.854 -2.345 0.141 1.00 91.69 91 CYS A O 1
ATOM 671 N N . ILE A 1 92 ? 9.793 -1.784 -0.549 1.00 94.44 92 ILE A N 1
ATOM 672 C CA . ILE A 1 92 ? 9.667 -0.618 0.322 1.00 94.44 92 ILE A CA 1
ATOM 673 C C . ILE A 1 92 ? 8.673 -0.954 1.427 1.00 94.44 92 ILE A C 1
ATOM 675 O O . ILE A 1 92 ? 7.563 -1.434 1.182 1.00 94.44 92 ILE A O 1
ATOM 679 N N . VAL A 1 93 ? 9.105 -0.751 2.669 1.00 94.19 93 VAL A N 1
ATOM 680 C CA . VAL A 1 93 ? 8.354 -1.104 3.870 1.00 94.19 93 VAL A CA 1
ATOM 681 C C . VAL A 1 93 ? 7.819 0.149 4.536 1.00 94.19 93 VAL A C 1
ATOM 683 O O . VAL A 1 93 ? 8.569 1.061 4.871 1.00 94.19 93 VAL A O 1
ATOM 686 N N . TYR A 1 94 ? 6.523 0.137 4.804 1.00 95.81 94 TYR A N 1
ATOM 687 C CA . TYR A 1 94 ? 5.790 1.177 5.501 1.00 95.81 94 TYR A CA 1
ATOM 688 C C . TYR A 1 94 ? 5.257 0.638 6.817 1.00 95.81 94 TYR A C 1
ATOM 690 O O . TYR A 1 94 ? 4.890 -0.538 6.946 1.00 95.81 94 TYR A O 1
ATOM 698 N N . ARG A 1 95 ? 5.177 1.532 7.796 1.00 95.19 95 ARG A N 1
ATOM 699 C CA . ARG A 1 95 ? 4.450 1.295 9.033 1.00 95.19 95 ARG A CA 1
ATO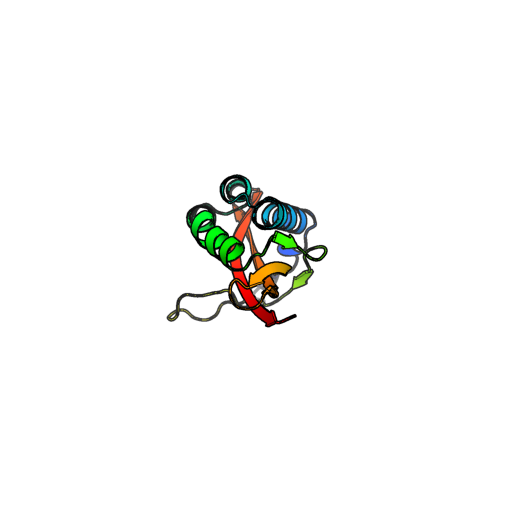M 700 C C . ARG A 1 95 ? 3.127 2.040 8.946 1.00 95.19 95 ARG A C 1
ATOM 702 O O . ARG A 1 95 ? 3.105 3.234 8.667 1.00 95.19 95 ARG A O 1
ATOM 709 N N . LEU A 1 96 ? 2.029 1.322 9.129 1.00 95.56 96 LEU A N 1
ATOM 710 C CA . LEU A 1 96 ? 0.687 1.883 9.084 1.00 95.56 96 LEU A CA 1
ATOM 711 C C . LEU A 1 96 ? 0.064 1.858 10.472 1.00 95.56 96 LEU A C 1
ATOM 713 O O . LEU A 1 96 ? 0.315 0.940 11.257 1.00 95.56 96 LEU A O 1
ATOM 717 N N . VAL A 1 97 ? -0.791 2.838 10.740 1.00 93.81 97 VAL A N 1
ATOM 718 C CA . VAL A 1 97 ? -1.566 2.915 11.977 1.00 93.81 97 VAL A CA 1
ATOM 719 C C . VAL A 1 97 ? -3.042 3.098 11.661 1.00 93.81 97 VAL A C 1
ATOM 721 O O . VAL A 1 97 ? -3.437 3.851 10.765 1.00 93.81 97 VAL A O 1
ATOM 724 N N . GLY A 1 98 ? -3.860 2.374 12.416 1.00 92.75 98 GLY A N 1
ATOM 725 C CA . GLY A 1 98 ? -5.304 2.478 12.409 1.00 92.75 98 GLY A CA 1
ATOM 726 C C . GLY A 1 98 ? -5.870 2.647 13.805 1.00 92.75 98 GLY A C 1
ATOM 727 O O . GLY A 1 98 ? -5.347 2.096 14.772 1.00 92.75 98 GLY A O 1
ATOM 728 N N . LEU A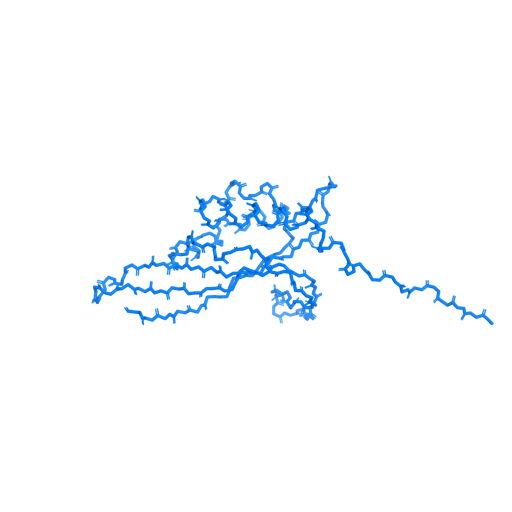 1 99 ? -6.952 3.413 13.895 1.00 90.56 99 LEU A N 1
ATOM 729 C CA . LEU A 1 99 ? -7.706 3.621 15.124 1.00 90.56 99 LEU A CA 1
ATOM 730 C C . LEU A 1 99 ? -9.172 3.329 14.842 1.00 90.56 99 LEU A C 1
ATOM 732 O O . LEU A 1 99 ? -9.758 3.881 13.908 1.00 90.56 99 LEU A O 1
ATOM 736 N N . LYS A 1 100 ? -9.775 2.462 15.654 1.00 88.69 100 LYS A N 1
ATOM 737 C CA . LYS A 1 100 ? -11.176 2.075 15.493 1.00 88.69 100 LYS A CA 1
ATOM 738 C C . LYS A 1 100 ? -11.880 1.973 16.846 1.00 88.69 100 LYS A C 1
ATOM 740 O O . LYS A 1 100 ? -11.389 1.261 17.719 1.00 88.69 100 LYS A O 1
ATOM 745 N N . PRO A 1 101 ? -13.052 2.603 17.029 1.00 86.62 101 PRO A N 1
ATOM 746 C CA . PRO A 1 101 ? -13.854 2.403 18.230 1.00 86.62 101 PRO A CA 1
ATOM 747 C C . PRO A 1 101 ? -14.234 0.928 18.414 1.00 86.62 101 PRO A C 1
ATOM 749 O O . PRO A 1 101 ? -14.732 0.275 17.491 1.00 86.62 101 PRO A O 1
ATOM 752 N N . TRP A 1 102 ? -14.043 0.399 19.619 1.00 84.81 102 TRP A N 1
ATOM 753 C CA . TRP A 1 102 ? -14.495 -0.933 19.994 1.00 84.81 102 TRP A CA 1
ATOM 754 C C . TRP A 1 102 ? -15.911 -0.854 20.556 1.00 84.81 102 TRP A C 1
ATOM 756 O O . TRP A 1 102 ? -16.130 -0.537 21.725 1.00 84.81 102 TRP A O 1
ATOM 766 N N . ALA A 1 103 ? -16.882 -1.206 19.713 1.00 76.31 103 ALA A N 1
ATOM 767 C CA . ALA A 1 103 ? -18.311 -1.064 19.998 1.00 76.31 103 ALA A CA 1
ATOM 768 C C . ALA A 1 103 ? -18.794 -1.692 21.324 1.00 76.31 103 ALA A C 1
ATOM 770 O O . ALA A 1 103 ? -19.837 -1.300 21.829 1.00 76.31 103 ALA A O 1
ATOM 771 N N . LYS A 1 104 ? -18.062 -2.660 21.895 1.00 78.31 104 LYS A N 1
ATOM 772 C CA . LYS A 1 104 ? -18.465 -3.378 23.117 1.00 78.31 104 LYS A CA 1
ATOM 773 C C . LYS A 1 104 ? -17.882 -2.814 24.414 1.00 78.31 104 LYS A C 1
ATOM 775 O O . LYS A 1 104 ? -18.368 -3.172 25.478 1.00 78.31 104 LYS A O 1
ATOM 780 N N . THR A 1 105 ? -16.829 -2.001 24.350 1.00 81.25 105 THR A N 1
ATOM 781 C CA . THR A 1 105 ? -16.036 -1.643 25.543 1.00 81.25 105 THR A CA 1
ATOM 782 C C . THR A 1 105 ? -15.830 -0.142 25.718 1.00 81.25 105 THR A C 1
ATOM 784 O O . THR A 1 105 ? -15.261 0.266 26.726 1.00 81.25 105 THR A O 1
ATOM 787 N N . GLY A 1 106 ? -16.244 0.680 24.746 1.00 80.19 106 GLY A N 1
ATOM 788 C CA . GLY A 1 106 ? -15.971 2.123 24.740 1.00 80.19 106 GLY A CA 1
ATOM 789 C C . GLY A 1 106 ? -14.489 2.475 24.543 1.00 80.19 106 GLY A C 1
ATOM 790 O O . GLY A 1 106 ? -14.139 3.650 24.538 1.00 80.19 106 GLY A O 1
ATOM 791 N N . LYS A 1 107 ? -13.621 1.470 24.369 1.00 85.75 107 LYS A N 1
ATOM 792 C CA . LYS A 1 107 ? -12.183 1.631 24.121 1.00 85.75 107 LYS A CA 1
ATOM 793 C C . LYS A 1 107 ? -11.900 1.814 22.634 1.00 85.75 107 LYS A C 1
ATOM 795 O O . LYS A 1 107 ? -12.732 1.476 21.794 1.00 85.75 107 LYS A O 1
ATOM 800 N N . THR A 1 108 ? -10.703 2.281 22.300 1.00 87.19 108 THR A N 1
ATOM 801 C CA . THR A 1 108 ? -10.236 2.388 20.912 1.00 87.19 108 THR A CA 1
ATOM 802 C C . THR A 1 108 ? -9.244 1.268 20.628 1.00 87.19 108 THR A C 1
ATOM 804 O O . THR A 1 108 ? -8.224 1.142 21.298 1.00 87.19 108 THR A O 1
ATOM 807 N N . LEU A 1 109 ? -9.530 0.450 19.618 1.00 88.25 109 LEU A N 1
ATOM 808 C CA . LEU A 1 109 ? -8.565 -0.501 19.080 1.00 88.25 109 LEU A CA 1
ATOM 809 C C . LEU A 1 109 ? -7.519 0.255 18.275 1.00 88.25 109 LEU A C 1
ATOM 811 O O . LEU 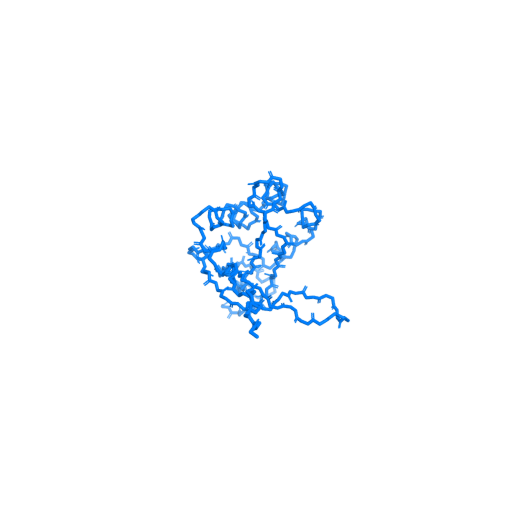A 1 109 ? -7.865 1.065 17.410 1.00 88.25 109 LEU A O 1
ATOM 815 N N . MET A 1 110 ? -6.254 -0.044 18.554 1.00 91.25 110 MET A N 1
ATOM 816 C CA . MET A 1 110 ? -5.138 0.427 17.759 1.00 91.25 110 MET A CA 1
ATOM 817 C C . MET A 1 110 ? -4.618 -0.734 16.915 1.00 91.25 110 MET A C 1
ATOM 819 O O . MET A 1 110 ? -4.217 -1.777 17.428 1.00 91.25 110 MET A O 1
ATOM 823 N N . THR A 1 111 ? -4.599 -0.533 15.606 1.00 91.94 111 THR A N 1
ATOM 824 C CA . THR A 1 111 ? -3.949 -1.445 14.669 1.00 91.94 111 THR A CA 1
ATOM 825 C C . THR A 1 111 ? -2.612 -0.837 14.293 1.00 91.94 111 THR A C 1
ATOM 827 O O . THR A 1 111 ? -2.574 0.282 13.784 1.00 91.94 111 THR A O 1
ATOM 830 N N . THR A 1 112 ? -1.518 -1.564 14.492 1.00 93.31 112 THR A N 1
ATOM 831 C CA . THR A 1 112 ? -0.263 -1.273 13.791 1.00 93.31 112 THR A CA 1
ATOM 832 C C . THR A 1 112 ? -0.110 -2.294 12.681 1.00 93.31 112 THR A C 1
ATOM 834 O O . THR A 1 112 ? -0.498 -3.446 12.841 1.00 93.31 112 THR A O 1
ATOM 837 N N . ALA A 1 113 ? 0.397 -1.905 11.522 1.00 92.25 113 ALA A N 1
ATOM 838 C CA . ALA A 1 113 ? 0.599 -2.856 10.441 1.00 92.25 113 ALA A CA 1
ATOM 839 C C . ALA A 1 113 ? 1.901 -2.589 9.710 1.00 92.25 113 ALA A C 1
ATOM 841 O O . ALA A 1 113 ? 2.337 -1.446 9.566 1.00 92.25 113 ALA A O 1
ATOM 842 N N . ARG A 1 114 ? 2.504 -3.666 9.217 1.00 93.19 114 ARG A N 1
ATOM 843 C CA . ARG A 1 114 ? 3.572 -3.583 8.232 1.00 93.19 114 ARG A CA 1
ATOM 844 C C . ARG A 1 114 ? 2.952 -3.701 6.851 1.00 93.19 114 ARG A C 1
ATOM 846 O O . ARG A 1 114 ? 2.226 -4.657 6.583 1.00 93.19 114 ARG A O 1
ATOM 853 N N . PHE A 1 115 ? 3.265 -2.747 5.989 1.00 95.00 115 PHE A N 1
ATOM 854 C CA . PHE A 1 115 ? 2.835 -2.751 4.602 1.00 95.00 115 PHE A CA 1
ATOM 855 C C . PHE A 1 115 ? 4.061 -2.764 3.703 1.00 95.00 115 PHE A C 1
ATOM 857 O O . PHE A 1 115 ? 4.928 -1.904 3.829 1.00 95.00 115 PHE A O 1
ATOM 864 N N . ARG A 1 116 ? 4.184 -3.781 2.857 1.00 94.56 116 ARG A N 1
ATOM 865 C CA . ARG A 1 116 ? 5.350 -3.980 1.990 1.00 94.56 116 ARG A CA 1
ATOM 866 C C . ARG A 1 116 ? 4.898 -3.854 0.554 1.00 94.56 116 ARG A C 1
ATOM 868 O O . ARG A 1 116 ? 3.895 -4.462 0.202 1.00 94.56 116 ARG A O 1
ATOM 875 N N . VAL A 1 117 ? 5.628 -3.105 -0.259 1.00 94.25 117 VAL A N 1
ATOM 876 C CA . VAL A 1 117 ? 5.338 -2.963 -1.688 1.00 94.25 117 VAL A CA 1
ATOM 877 C C . VAL A 1 117 ? 6.562 -3.347 -2.502 1.00 94.25 117 VAL A C 1
ATOM 879 O O . VAL A 1 117 ? 7.682 -2.952 -2.176 1.00 94.25 117 VAL A O 1
ATOM 882 N N . TRP A 1 118 ? 6.339 -4.114 -3.560 1.00 93.25 118 TRP A N 1
ATOM 883 C CA . TRP A 1 118 ? 7.344 -4.445 -4.559 1.00 93.25 118 TRP A CA 1
ATOM 884 C C . TRP A 1 118 ? 7.045 -3.665 -5.829 1.00 93.25 118 TRP A C 1
ATOM 886 O O . TRP A 1 118 ? 5.883 -3.502 -6.215 1.00 93.25 118 TRP A O 1
ATOM 896 N N . LEU A 1 119 ? 8.102 -3.192 -6.479 1.00 92.38 119 LEU A N 1
ATOM 897 C CA . LEU A 1 119 ? 8.001 -2.402 -7.694 1.00 92.38 119 LEU A CA 1
ATOM 898 C C . LEU A 1 119 ? 8.582 -3.148 -8.890 1.00 92.38 119 LEU A C 1
ATOM 900 O O . LEU A 1 119 ? 9.376 -4.074 -8.756 1.00 92.38 119 LEU A O 1
ATOM 904 N N . GLY A 1 120 ? 8.151 -2.740 -10.074 1.00 89.94 120 GLY A N 1
ATOM 905 C CA . GLY A 1 120 ? 8.733 -3.140 -11.347 1.00 89.94 120 GLY A CA 1
ATOM 906 C C . GLY A 1 120 ? 8.447 -2.091 -12.414 1.00 89.94 120 GLY A C 1
ATOM 907 O O . GLY A 1 120 ? 7.607 -1.204 -12.226 1.00 89.94 120 GLY A O 1
ATOM 908 N N . ARG A 1 121 ? 9.150 -2.184 -13.543 1.00 88.81 121 ARG A N 1
ATOM 909 C CA . ARG A 1 121 ? 8.908 -1.331 -14.708 1.00 88.81 121 ARG A CA 1
ATOM 910 C C . ARG A 1 121 ? 7.793 -1.916 -15.576 1.00 88.81 121 ARG A C 1
ATOM 912 O O . ARG A 1 121 ? 7.891 -3.047 -16.037 1.00 88.81 121 ARG A O 1
ATOM 919 N N . GLU A 1 122 ? 6.767 -1.120 -15.863 1.00 87.94 122 GLU A N 1
ATOM 920 C CA . GLU A 1 122 ? 5.714 -1.450 -16.831 1.00 87.94 122 GLU A CA 1
ATOM 921 C C . GLU A 1 122 ? 5.458 -0.231 -17.725 1.00 87.94 122 GLU A C 1
ATOM 923 O O . GLU A 1 122 ? 5.180 0.867 -17.236 1.00 87.94 122 GLU A O 1
ATOM 928 N N . GLY A 1 123 ? 5.603 -0.400 -19.044 1.00 83.19 123 GLY A N 1
ATOM 929 C CA . GLY A 1 123 ? 5.419 0.695 -20.006 1.00 83.19 123 GLY A CA 1
ATOM 930 C C . GLY A 1 123 ? 6.338 1.901 -19.761 1.00 83.19 123 GLY A C 1
ATOM 931 O O . GLY A 1 123 ? 5.930 3.035 -19.984 1.00 83.19 123 GLY A O 1
ATOM 932 N N . GLY A 1 124 ? 7.550 1.672 -19.241 1.00 86.12 124 GLY A N 1
ATOM 933 C CA . GLY A 1 124 ? 8.525 2.722 -18.916 1.00 86.12 124 GLY A CA 1
ATOM 934 C C . GLY A 1 124 ? 8.312 3.423 -17.567 1.00 86.12 124 GLY A C 1
ATOM 935 O O . GLY A 1 124 ? 9.190 4.160 -17.124 1.00 86.12 124 GLY A O 1
ATOM 936 N N . ALA A 1 125 ? 7.209 3.165 -16.860 1.00 90.75 125 ALA A N 1
ATOM 937 C CA . ALA A 1 125 ? 6.927 3.741 -15.546 1.00 90.75 125 ALA A CA 1
ATOM 938 C C . ALA A 1 125 ? 7.162 2.729 -14.414 1.00 90.75 125 ALA A C 1
ATOM 940 O O . ALA A 1 125 ? 6.991 1.525 -14.601 1.00 90.75 125 ALA A O 1
ATOM 941 N N . TRP A 1 126 ? 7.515 3.223 -13.227 1.00 93.50 126 TRP A N 1
ATOM 942 C CA . TRP A 1 126 ? 7.521 2.423 -12.002 1.00 93.50 126 TRP A CA 1
ATOM 943 C C . TRP A 1 126 ? 6.090 2.118 -11.558 1.00 93.50 126 TRP A C 1
ATOM 945 O O . TRP A 1 126 ? 5.258 3.025 -11.461 1.00 93.50 126 TRP A O 1
ATOM 955 N N . LYS A 1 127 ? 5.803 0.840 -11.300 1.00 95.12 127 LYS A N 1
ATOM 956 C CA . LYS A 1 127 ? 4.495 0.354 -10.853 1.00 95.12 127 LYS A CA 1
ATOM 957 C C . LYS A 1 127 ? 4.632 -0.614 -9.691 1.00 95.12 127 LYS A C 1
ATOM 959 O O . LYS A 1 127 ? 5.599 -1.368 -9.624 1.00 95.12 127 LYS A O 1
ATOM 964 N N . ILE A 1 128 ? 3.621 -0.640 -8.827 1.00 94.62 128 ILE A N 1
ATOM 965 C CA . ILE A 1 128 ? 3.482 -1.658 -7.787 1.00 94.62 128 ILE A CA 1
ATOM 966 C C . ILE A 1 128 ? 3.077 -2.971 -8.442 1.00 94.62 128 ILE A C 1
ATOM 968 O O . ILE A 1 128 ? 1.972 -3.092 -8.971 1.00 94.62 128 ILE A O 1
ATOM 972 N N . THR A 1 129 ? 3.977 -3.944 -8.413 1.00 92.31 129 THR A N 1
ATOM 973 C CA . THR A 1 129 ? 3.760 -5.275 -8.992 1.00 92.31 129 THR A CA 1
ATOM 974 C C . THR A 1 129 ? 3.219 -6.261 -7.970 1.00 92.31 129 THR A C 1
ATOM 976 O O . THR A 1 129 ? 2.605 -7.255 -8.350 1.00 92.31 129 THR A O 1
ATOM 979 N N . GLU A 1 130 ? 3.393 -5.968 -6.681 1.00 92.12 130 GLU A N 1
ATOM 980 C CA . GLU A 1 130 ? 2.898 -6.781 -5.576 1.00 92.12 130 GLU A CA 1
ATOM 981 C C . GLU A 1 130 ? 2.894 -5.962 -4.281 1.00 92.12 130 GLU A C 1
ATOM 983 O O . GLU A 1 130 ? 3.683 -5.026 -4.128 1.00 92.12 130 GLU A O 1
ATOM 988 N N . PHE A 1 131 ? 2.038 -6.317 -3.325 1.00 92.69 131 PHE A N 1
ATOM 989 C CA . PHE A 1 131 ? 2.120 -5.783 -1.970 1.00 92.69 131 PHE A CA 1
ATOM 990 C C . PHE A 1 131 ? 1.589 -6.776 -0.939 1.00 92.69 131 PHE A C 1
ATOM 992 O O . PHE A 1 131 ? 0.831 -7.688 -1.259 1.00 92.69 131 PHE A O 1
ATOM 999 N N . ASP A 1 132 ? 1.991 -6.570 0.309 1.00 91.50 132 ASP A N 1
ATOM 1000 C CA . ASP A 1 132 ? 1.579 -7.354 1.464 1.00 91.50 132 ASP A CA 1
ATOM 1001 C C . ASP A 1 132 ? 1.154 -6.436 2.613 1.00 91.50 132 ASP A C 1
ATOM 1003 O O . ASP A 1 132 ? 1.754 -5.383 2.842 1.00 91.50 132 ASP A O 1
ATOM 1007 N N . TYR A 1 133 ? 0.150 -6.881 3.365 1.00 89.12 133 TYR A N 1
ATOM 1008 C CA . TYR A 1 133 ? -0.387 -6.212 4.540 1.00 89.12 133 TYR A CA 1
ATOM 1009 C C . TYR A 1 133 ? -0.423 -7.188 5.721 1.00 89.12 133 TYR A C 1
ATOM 1011 O O . TYR A 1 133 ? -1.220 -8.124 5.743 1.00 89.12 133 TYR A O 1
ATOM 1019 N N . THR A 1 134 ? 0.417 -6.937 6.729 1.00 89.44 134 THR A N 1
ATOM 1020 C CA . THR A 1 134 ? 0.489 -7.740 7.958 1.00 89.44 134 THR A CA 1
ATOM 1021 C C . THR A 1 134 ? 0.068 -6.892 9.169 1.00 89.44 134 THR A C 1
ATOM 1023 O O . THR A 1 134 ? 0.880 -6.101 9.666 1.00 89.44 134 THR A O 1
ATOM 1026 N N . PRO A 1 135 ? -1.187 -7.009 9.646 1.00 88.69 135 PRO A N 1
ATOM 1027 C CA . PRO A 1 135 ? -1.664 -6.288 10.820 1.00 88.69 135 PRO A CA 1
ATOM 1028 C C . PRO A 1 135 ? -1.260 -6.953 12.141 1.00 88.69 135 PRO A C 1
ATOM 1030 O O . PRO A 1 135 ? -1.260 -8.175 12.280 1.00 88.69 135 PRO A O 1
ATOM 1033 N N . HIS A 1 136 ? -1.016 -6.115 13.142 1.00 84.69 136 HIS A N 1
ATOM 1034 C CA . HIS A 1 136 ? -0.843 -6.451 14.548 1.00 84.69 136 HIS A CA 1
ATOM 1035 C C . HIS A 1 136 ? -1.834 -5.619 15.373 1.00 84.69 136 HIS A C 1
ATOM 1037 O O . HIS A 1 136 ? -1.806 -4.385 15.366 1.00 84.69 136 HIS A O 1
ATOM 1043 N N . LEU A 1 137 ? -2.750 -6.307 16.053 1.00 77.25 137 LEU A N 1
ATOM 1044 C CA . LEU A 1 137 ? -3.801 -5.679 16.850 1.00 77.25 137 LEU A CA 1
ATOM 1045 C C . LEU A 1 137 ? -3.353 -5.538 18.302 1.00 77.25 137 LEU A C 1
ATOM 1047 O O . LEU A 1 137 ? -2.970 -6.522 18.932 1.00 77.25 137 LEU A O 1
ATOM 1051 N N . GLU A 1 138 ? -3.476 -4.327 18.838 1.00 74.00 138 GLU A N 1
ATOM 1052 C CA . GLU A 1 138 ? -3.228 -4.020 20.243 1.00 74.00 138 GLU A CA 1
ATOM 1053 C C . GLU A 1 138 ? -4.419 -3.242 20.824 1.00 74.00 138 GLU A C 1
ATOM 1055 O O . GLU A 1 138 ? -5.017 -2.372 20.184 1.00 74.00 138 GLU A O 1
ATOM 1060 N N . THR A 1 139 ? -4.796 -3.551 22.062 1.00 67.50 139 THR A N 1
ATOM 1061 C CA . THR A 1 139 ? -5.842 -2.815 22.785 1.00 67.50 139 THR A CA 1
ATOM 1062 C C . THR A 1 139 ? -5.210 -1.699 23.607 1.00 67.50 139 THR A C 1
ATOM 1064 O O . THR A 1 139 ? -4.351 -1.993 24.439 1.00 67.50 139 THR A O 1
ATOM 1067 N N . ARG A 1 140 ? -5.653 -0.452 23.406 1.00 60.28 140 ARG A N 1
ATOM 1068 C CA . ARG A 1 140 ? -5.297 0.699 24.247 1.00 60.28 140 ARG A CA 1
ATOM 1069 C C . ARG A 1 140 ? -6.477 1.146 25.106 1.00 60.28 140 ARG A C 1
ATOM 1071 O O . ARG A 1 140 ? -7.640 0.991 24.666 1.00 60.28 140 ARG A O 1
#

Sequence (140 aa):
MSVLGACGGDDDELFTPEATNAADAFVRTFVAEGSAEGAARYAARDVGRSLAVWHAYLIRDGVRTVEGPGSARGSCVKPFPVFAPRREGDCIVYRLVGLKPWAKTGKTLMTTARFRVWLGREGGAWKITEFDYTPHLETR

Radius of gyration: 17.28 Å; chains: 1; bounding box: 58×33×46 Å

Foldseek 3Di:
DDDPPDDDDPPCVCVDPQNQVLVQLLCCCCAQVLHLPSSLVQADVVVSVCSVVVSVVSVVQQWRDWDDGWDKDFFCFADDDPPDDTDTGIWTKIWIWGWAQDPPPRFIKIKIKIKIFDWDDDPNHIHGHGMDIGIDIDTD

Secondary structure (DSSP, 8-state):
----------TTTTTSHHHHHHHHHHHIIIIIS--HHHHHTTB-HHHHHHHHHHHHHHHHTTEEEEEEEEEEEEEEEP---TTSPPPEEEEEEEEEEEEEE-TTTS-EEEEEEEEEEEEEEETTEEEEEEEEEEEEEEE-

pLDDT: mean 83.51, std 16.82, range [31.78, 97.12]